Protein AF-A0A0L6J748-F1 (afdb_monomer_lite)

Structure (mmCIF, N/CA/C/O backbone):
data_AF-A0A0L6J748-F1
#
_entry.id   AF-A0A0L6J748-F1
#
loop_
_atom_site.group_PDB
_atom_site.id
_atom_site.type_symbol
_atom_site.label_atom_id
_atom_site.label_alt_id
_atom_site.label_comp_id
_atom_site.label_asym_id
_atom_site.label_entity_id
_atom_site.label_seq_id
_atom_site.pdbx_PDB_ins_code
_atom_site.Cartn_x
_atom_site.Cartn_y
_atom_site.Cartn_z
_atom_site.occupancy
_atom_site.B_iso_or_equiv
_atom_site.auth_seq_id
_atom_site.auth_comp_id
_atom_site.auth_asym_id
_atom_site.auth_atom_id
_atom_site.pdbx_PDB_model_num
ATOM 1 N N . MET A 1 1 ? -7.975 7.828 12.596 1.00 73.00 1 MET A N 1
ATOM 2 C CA . MET A 1 1 ? -7.996 7.352 11.205 1.00 73.00 1 MET A CA 1
ATOM 3 C C . MET A 1 1 ? -6.677 6.666 10.988 1.00 73.00 1 MET A C 1
ATOM 5 O O . MET A 1 1 ? -5.665 7.328 10.794 1.00 73.00 1 MET A O 1
ATOM 9 N N . THR A 1 2 ? -6.696 5.356 11.132 1.00 90.69 2 THR A N 1
ATOM 10 C CA . THR A 1 2 ? -5.569 4.484 10.876 1.00 90.69 2 THR A CA 1
ATOM 11 C C . THR A 1 2 ? -5.697 3.927 9.466 1.00 90.69 2 THR A C 1
ATOM 13 O O . THR A 1 2 ? -6.788 3.588 9.010 1.00 90.69 2 THR A O 1
ATOM 16 N N . TYR A 1 3 ? -4.568 3.834 8.778 1.00 92.69 3 TYR A N 1
ATOM 17 C CA . TYR A 1 3 ? -4.457 3.291 7.438 1.00 92.69 3 TYR A CA 1
ATOM 18 C C . TYR A 1 3 ? -3.582 2.040 7.449 1.00 92.69 3 TYR A C 1
ATOM 20 O O . TYR A 1 3 ? -2.654 1.900 8.256 1.00 92.69 3 TYR A O 1
ATOM 28 N N . ARG A 1 4 ? -3.872 1.147 6.508 1.00 94.94 4 ARG A N 1
ATOM 29 C CA . ARG A 1 4 ? -3.068 -0.022 6.160 1.00 94.94 4 ARG A CA 1
ATOM 30 C C . ARG A 1 4 ? -2.658 0.065 4.697 1.00 94.94 4 ARG A C 1
ATOM 32 O O . ARG A 1 4 ? -3.433 0.530 3.869 1.00 94.94 4 ARG A O 1
ATOM 39 N N . VAL A 1 5 ? -1.456 -0.391 4.381 1.00 96.25 5 VAL A N 1
ATOM 40 C CA . VAL A 1 5 ? -0.960 -0.565 3.020 1.00 96.25 5 VAL A CA 1
ATOM 41 C C . VAL A 1 5 ? -0.904 -2.053 2.709 1.00 96.25 5 VAL A C 1
ATOM 43 O O . VAL A 1 5 ? -0.223 -2.795 3.412 1.00 96.25 5 VAL A O 1
ATOM 46 N N . GLU A 1 6 ? -1.585 -2.492 1.659 1.00 96.81 6 GLU A N 1
ATOM 47 C CA . GLU A 1 6 ? -1.472 -3.849 1.123 1.00 96.81 6 GLU A CA 1
ATOM 48 C C . GLU A 1 6 ? -0.669 -3.843 -0.171 1.00 96.81 6 GLU A C 1
ATOM 50 O O . GLU A 1 6 ? -0.978 -3.098 -1.094 1.00 96.81 6 GLU A O 1
ATOM 55 N N . PHE A 1 7 ? 0.315 -4.726 -0.273 1.00 97.12 7 PHE A N 1
ATOM 56 C CA . PHE A 1 7 ? 1.090 -4.953 -1.484 1.00 97.12 7 PHE A CA 1
ATOM 57 C C . PHE A 1 7 ? 0.585 -6.211 -2.170 1.00 97.12 7 PHE A C 1
ATOM 59 O O . PHE A 1 7 ? 0.524 -7.276 -1.547 1.00 97.12 7 PHE A O 1
ATOM 66 N N . ARG A 1 8 ? 0.237 -6.107 -3.452 1.00 96.69 8 ARG A N 1
ATOM 67 C CA . ARG A 1 8 ? -0.317 -7.220 -4.220 1.00 96.69 8 ARG A CA 1
ATOM 68 C C . ARG A 1 8 ? 0.477 -7.509 -5.484 1.00 96.69 8 ARG A C 1
ATOM 70 O O . ARG A 1 8 ? 1.025 -6.605 -6.112 1.00 96.69 8 ARG A O 1
ATOM 77 N N . ARG A 1 9 ? 0.494 -8.785 -5.854 1.00 95.44 9 ARG A N 1
ATOM 78 C CA . ARG A 1 9 ? 1.046 -9.326 -7.099 1.00 95.44 9 ARG A CA 1
ATOM 79 C C . ARG A 1 9 ? 0.176 -10.495 -7.546 1.00 95.44 9 ARG A C 1
ATOM 81 O O . ARG A 1 9 ? -0.210 -1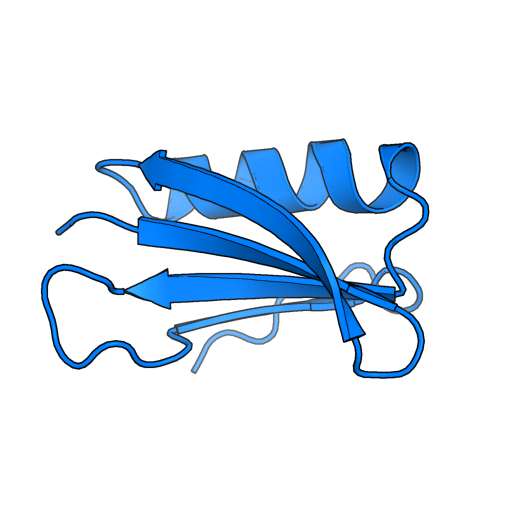1.317 -6.719 1.00 95.44 9 ARG A O 1
ATOM 88 N N . ASP A 1 10 ? -0.167 -10.532 -8.826 1.00 93.25 10 ASP A N 1
ATOM 89 C CA . ASP A 1 10 ? -1.056 -11.509 -9.455 1.00 93.25 10 ASP A CA 1
ATOM 90 C C . ASP A 1 10 ? -2.405 -11.637 -8.718 1.00 93.25 10 ASP A C 1
ATOM 92 O O . ASP A 1 10 ? -2.991 -12.711 -8.593 1.00 93.25 10 ASP A O 1
ATOM 96 N N . GLY A 1 11 ? -2.890 -10.519 -8.164 1.00 89.62 11 GLY A N 1
ATOM 97 C CA . GLY A 1 11 ? -4.117 -10.459 -7.363 1.00 89.62 11 GLY A CA 1
ATOM 98 C C . GLY A 1 11 ? -4.006 -11.017 -5.936 1.00 89.62 11 GLY A C 1
ATOM 99 O O . GLY A 1 11 ? -4.975 -10.919 -5.184 1.00 89.62 11 GLY A O 1
ATOM 100 N N . ALA A 1 12 ? -2.852 -11.549 -5.528 1.00 93.81 12 ALA A N 1
ATOM 101 C CA . ALA A 1 12 ? -2.599 -12.026 -4.170 1.00 93.81 12 ALA A CA 1
ATOM 102 C C . ALA A 1 12 ? -1.891 -10.962 -3.319 1.00 93.81 12 ALA A C 1
ATOM 104 O O . ALA A 1 12 ? -1.032 -10.234 -3.815 1.00 93.81 12 ALA A O 1
ATOM 105 N N . VAL A 1 13 ? -2.216 -10.890 -2.025 1.00 95.19 13 VAL A N 1
ATOM 106 C CA . VAL A 1 13 ? -1.485 -10.051 -1.062 1.00 95.19 13 VAL A CA 1
ATOM 107 C C . VAL A 1 13 ? -0.151 -10.722 -0.740 1.00 95.19 13 VAL A C 1
ATOM 109 O O . VAL A 1 13 ? -0.122 -11.839 -0.228 1.00 95.19 13 VAL A O 1
ATOM 112 N N . ILE A 1 14 ? 0.950 -10.036 -1.042 1.00 96.12 14 ILE A N 1
ATOM 113 C CA . ILE A 1 14 ? 2.318 -10.502 -0.768 1.00 96.12 14 ILE A CA 1
ATOM 114 C C . ILE A 1 14 ? 2.932 -9.832 0.466 1.00 96.12 14 ILE A C 1
ATOM 116 O O . ILE A 1 14 ? 3.996 -10.231 0.935 1.00 96.12 14 ILE A O 1
ATOM 120 N N . GLY A 1 15 ? 2.264 -8.816 1.011 1.00 94.75 15 GLY A N 1
ATOM 121 C CA . GLY A 1 15 ? 2.624 -8.208 2.280 1.00 94.75 15 GLY A CA 1
ATOM 122 C C . GLY A 1 15 ? 1.706 -7.057 2.652 1.00 94.75 15 GLY A C 1
ATOM 123 O O . GLY A 1 15 ? 1.018 -6.497 1.802 1.00 94.75 15 GLY A O 1
ATOM 124 N N . GLU A 1 16 ? 1.731 -6.690 3.926 1.00 95.12 16 GLU A N 1
ATOM 125 C CA . GLU A 1 16 ? 0.979 -5.558 4.452 1.00 95.12 16 GLU A CA 1
ATOM 126 C C . GLU A 1 16 ? 1.816 -4.767 5.462 1.00 95.12 16 GLU A C 1
ATOM 128 O O . GLU A 1 16 ? 2.768 -5.287 6.052 1.00 95.12 16 GLU A O 1
ATOM 133 N N . ALA A 1 17 ? 1.472 -3.495 5.624 1.00 93.88 17 ALA A N 1
ATOM 134 C CA . ALA A 1 17 ? 1.981 -2.620 6.667 1.00 93.88 17 ALA A CA 1
ATOM 135 C C . ALA A 1 17 ? 0.805 -1.842 7.259 1.00 93.88 17 ALA A C 1
ATOM 137 O O . ALA A 1 17 ? -0.013 -1.304 6.521 1.00 93.88 17 ALA A O 1
ATOM 138 N N . GLU A 1 18 ? 0.708 -1.761 8.577 1.00 90.75 18 GLU A N 1
ATOM 139 C CA . GLU A 1 18 ? -0.449 -1.206 9.284 1.00 90.75 18 GLU A CA 1
ATOM 140 C C . GLU A 1 18 ? -0.023 -0.218 10.375 1.00 90.75 18 GLU A C 1
ATOM 142 O O . GLU A 1 18 ? 1.157 -0.114 10.712 1.00 90.75 18 GLU A O 1
ATOM 147 N N . GLY A 1 19 ? -0.989 0.533 10.910 1.00 87.38 19 GLY A N 1
ATOM 148 C CA . GLY A 1 19 ? -0.749 1.488 11.996 1.00 87.38 19 GLY A CA 1
ATOM 149 C C . GLY A 1 19 ? -0.366 2.896 11.536 1.00 87.38 19 GLY A C 1
ATOM 150 O O . GLY A 1 19 ? 0.173 3.668 12.325 1.00 87.38 19 GLY A O 1
ATOM 151 N N . PHE A 1 20 ? -0.638 3.262 10.282 1.00 91.25 20 PHE A N 1
ATOM 152 C CA . PHE A 1 20 ? -0.375 4.619 9.804 1.00 91.25 20 PHE A CA 1
ATOM 153 C C . PHE A 1 20 ? -1.471 5.568 10.279 1.00 91.25 20 PHE A C 1
ATOM 155 O O . PHE A 1 20 ? -2.617 5.417 9.888 1.00 91.25 20 PHE A O 1
ATOM 162 N N . GLU A 1 21 ? -1.138 6.577 11.078 1.00 89.50 21 GLU A N 1
ATOM 163 C CA . GLU A 1 21 ? -2.108 7.587 11.544 1.00 89.50 21 GLU A CA 1
ATOM 164 C C . GLU A 1 21 ? -2.435 8.649 10.476 1.00 89.50 21 GLU A C 1
ATOM 166 O O . GLU A 1 21 ? -3.313 9.490 10.664 1.00 89.50 21 GLU A O 1
ATOM 171 N N . ASP A 1 22 ? -1.718 8.623 9.350 1.00 90.19 22 ASP A N 1
ATOM 172 C CA . ASP A 1 22 ? -1.810 9.616 8.287 1.00 90.19 22 ASP A CA 1
ATOM 173 C C . ASP A 1 22 ? -1.756 8.966 6.893 1.00 90.19 22 ASP A C 1
ATOM 175 O O . ASP A 1 22 ? -0.913 8.106 6.610 1.00 90.19 22 ASP A O 1
ATOM 179 N N . ARG A 1 23 ? -2.646 9.413 5.993 1.00 90.06 23 ARG A N 1
ATOM 180 C CA . ARG A 1 23 ? -2.748 8.896 4.616 1.00 90.06 23 ARG A CA 1
ATOM 181 C C . ARG A 1 23 ? -1.480 9.183 3.816 1.00 90.06 23 ARG A C 1
ATOM 183 O O . ARG A 1 23 ? -1.073 8.354 3.009 1.00 90.06 23 ARG A O 1
ATOM 190 N N . VAL A 1 24 ? -0.844 10.339 4.012 1.00 91.94 24 VAL A N 1
ATOM 191 C CA . VAL A 1 24 ? 0.391 10.705 3.301 1.00 91.94 24 VAL A CA 1
ATOM 192 C C . VAL A 1 24 ? 1.543 9.806 3.745 1.00 91.94 24 VAL A C 1
ATOM 194 O O . VAL A 1 24 ? 2.341 9.393 2.905 1.00 91.94 24 VAL A O 1
ATOM 197 N N . ALA A 1 25 ? 1.616 9.450 5.029 1.00 93.56 25 ALA A N 1
ATOM 198 C CA . ALA A 1 25 ? 2.5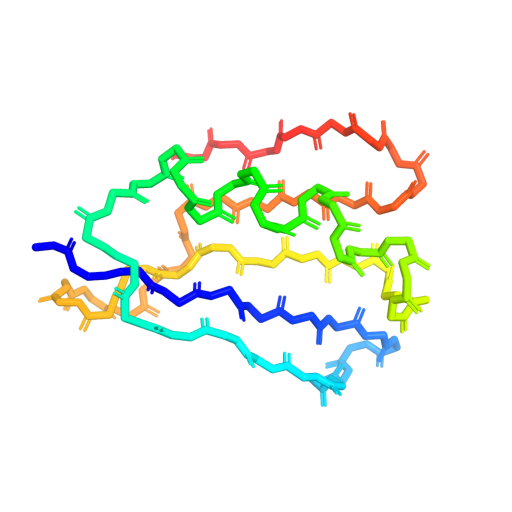90 8.478 5.524 1.00 93.56 25 ALA A CA 1
ATOM 199 C C . ALA A 1 25 ? 2.398 7.093 4.879 1.00 93.56 25 ALA A C 1
ATOM 201 O O . ALA A 1 25 ? 3.369 6.518 4.383 1.00 93.56 25 ALA A O 1
ATOM 202 N N . ALA A 1 26 ? 1.155 6.605 4.804 1.00 94.50 26 ALA A N 1
ATOM 203 C CA . ALA A 1 26 ? 0.830 5.340 4.141 1.00 94.50 26 ALA A CA 1
ATOM 204 C C . ALA A 1 26 ? 1.205 5.358 2.646 1.00 94.50 26 ALA A C 1
ATOM 206 O O . ALA A 1 26 ? 1.845 4.431 2.152 1.00 94.50 26 ALA A O 1
ATOM 207 N N . LYS A 1 27 ? 0.894 6.453 1.937 1.00 94.75 27 LYS A N 1
ATOM 208 C CA . LYS A 1 27 ? 1.276 6.639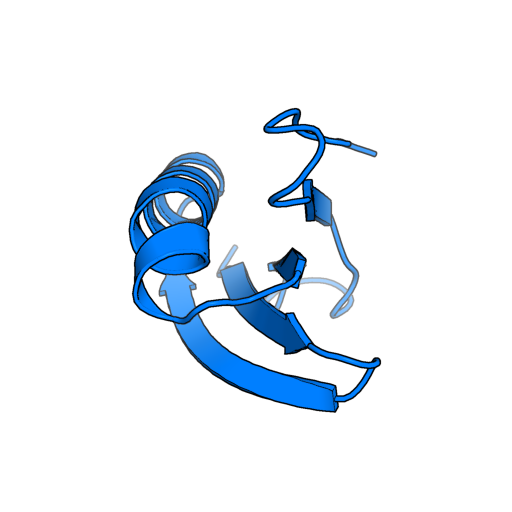 0.529 1.00 94.75 27 LYS A CA 1
ATOM 209 C C . LYS A 1 27 ? 2.790 6.612 0.319 1.00 94.75 27 LYS A C 1
ATOM 211 O O . LYS A 1 27 ? 3.283 5.875 -0.527 1.00 94.75 27 LYS A O 1
ATOM 216 N N . ARG A 1 28 ? 3.545 7.360 1.124 1.00 94.25 28 ARG A N 1
ATOM 217 C CA . ARG A 1 28 ? 5.013 7.390 1.010 1.00 94.25 28 ARG A CA 1
ATOM 218 C C . ARG A 1 28 ? 5.638 6.016 1.220 1.00 94.25 28 ARG A C 1
ATOM 220 O O . ARG A 1 28 ? 6.598 5.675 0.535 1.00 94.25 28 ARG A O 1
ATOM 227 N N . LEU A 1 29 ? 5.108 5.233 2.161 1.00 94.88 29 LEU A N 1
ATOM 228 C CA . LEU A 1 29 ? 5.573 3.866 2.377 1.00 94.88 29 LEU A CA 1
ATOM 229 C C . LEU A 1 29 ? 5.223 2.963 1.189 1.00 94.88 29 LEU A C 1
ATOM 231 O O . LEU A 1 29 ? 6.085 2.227 0.717 1.00 94.88 29 LEU A O 1
ATOM 235 N N . ALA A 1 30 ? 3.999 3.058 0.669 1.00 95.06 30 ALA A N 1
ATOM 236 C CA . ALA A 1 30 ? 3.584 2.328 -0.524 1.00 95.06 30 ALA A CA 1
ATOM 237 C C . ALA A 1 30 ? 4.517 2.606 -1.718 1.00 95.06 30 ALA A C 1
ATOM 239 O O . ALA A 1 30 ? 5.013 1.665 -2.327 1.00 95.06 30 ALA A O 1
ATOM 240 N N . GLU A 1 31 ? 4.837 3.873 -1.998 1.00 94.56 31 GLU A N 1
ATOM 241 C CA . GLU A 1 31 ? 5.797 4.271 -3.043 1.00 94.56 31 GLU A CA 1
ATOM 242 C C . GLU A 1 31 ? 7.203 3.709 -2.811 1.00 94.56 31 GLU A C 1
ATOM 244 O O . GLU A 1 31 ? 7.859 3.249 -3.746 1.00 94.56 31 GLU A O 1
ATOM 249 N N . ALA A 1 32 ? 7.682 3.750 -1.568 1.00 93.88 32 ALA A N 1
ATOM 250 C CA . ALA A 1 32 ? 9.024 3.294 -1.235 1.00 93.88 32 ALA A CA 1
ATOM 251 C C . ALA A 1 32 ? 9.164 1.767 -1.324 1.00 93.88 32 ALA A C 1
ATOM 253 O O . ALA A 1 32 ? 10.218 1.267 -1.727 1.00 93.88 32 ALA A O 1
ATOM 254 N N . GLU A 1 33 ? 8.128 1.026 -0.931 1.00 94.94 33 GLU A N 1
ATOM 255 C CA . GLU A 1 33 ? 8.188 -0.428 -0.793 1.00 94.94 33 GLU A CA 1
ATOM 256 C C . GLU A 1 33 ? 7.609 -1.196 -1.983 1.00 94.94 33 GLU A C 1
ATOM 258 O O . GLU A 1 33 ? 7.990 -2.351 -2.161 1.00 94.94 33 GLU A O 1
ATOM 263 N N . ILE A 1 34 ? 6.777 -0.591 -2.843 1.00 94.31 34 ILE A N 1
ATOM 264 C CA . ILE A 1 34 ? 6.202 -1.282 -4.013 1.00 94.31 34 ILE A CA 1
ATOM 265 C C . ILE A 1 34 ? 7.294 -1.857 -4.928 1.00 94.31 34 ILE A C 1
ATOM 267 O O . ILE A 1 34 ? 7.212 -3.012 -5.336 1.00 94.31 34 ILE A O 1
ATOM 271 N N . VAL A 1 35 ? 8.373 -1.098 -5.157 1.00 92.38 35 VAL A N 1
ATOM 272 C CA . VAL A 1 35 ? 9.538 -1.548 -5.937 1.00 92.38 35 VAL A CA 1
ATOM 273 C C . VAL A 1 35 ? 10.334 -2.611 -5.180 1.00 92.38 35 VAL A C 1
ATOM 275 O O . VAL A 1 35 ? 10.744 -3.612 -5.757 1.00 92.38 35 VAL A O 1
ATOM 278 N N . GLN A 1 36 ? 10.562 -2.407 -3.879 1.00 92.44 36 GLN A N 1
ATOM 279 C CA . GLN A 1 36 ? 11.397 -3.300 -3.065 1.00 92.44 36 GLN A CA 1
ATOM 280 C C . GLN A 1 36 ? 10.763 -4.678 -2.876 1.00 92.44 36 GLN A C 1
ATOM 282 O O . GLN A 1 36 ? 11.466 -5.685 -2.824 1.00 92.44 36 GLN A O 1
ATOM 287 N N . ARG A 1 37 ? 9.434 -4.713 -2.769 1.00 91.81 37 ARG A N 1
ATOM 288 C CA . ARG A 1 37 ? 8.637 -5.934 -2.627 1.00 91.81 37 ARG A CA 1
ATOM 289 C C . ARG A 1 37 ? 8.291 -6.573 -3.9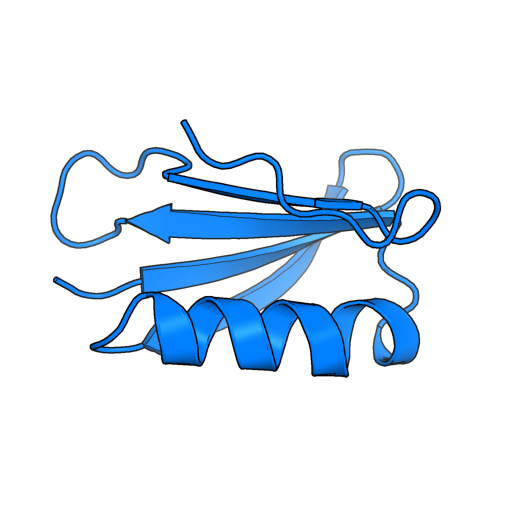58 1.00 91.81 37 ARG A C 1
ATOM 291 O O . ARG A 1 37 ? 7.687 -7.642 -3.953 1.00 91.81 37 ARG A O 1
ATOM 298 N N . ASP A 1 38 ? 8.660 -5.928 -5.063 1.00 92.88 38 ASP A N 1
ATOM 299 C CA . ASP A 1 38 ? 8.309 -6.373 -6.403 1.00 92.88 38 ASP A CA 1
ATOM 300 C C . ASP A 1 38 ? 6.771 -6.514 -6.530 1.00 92.88 38 ASP A C 1
ATOM 302 O O . ASP A 1 38 ? 6.242 -7.443 -7.119 1.00 92.88 38 ASP A O 1
ATOM 306 N N . ALA A 1 39 ? 6.009 -5.619 -5.899 1.00 95.00 39 ALA A N 1
ATOM 307 C CA . ALA A 1 39 ? 4.549 -5.645 -5.942 1.00 95.00 39 ALA A CA 1
ATOM 308 C C . ALA A 1 39 ? 4.042 -4.968 -7.222 1.00 95.00 39 ALA A C 1
ATOM 310 O O . ALA A 1 39 ? 4.603 -3.972 -7.662 1.00 95.00 39 ALA A O 1
ATOM 311 N N . GLU A 1 40 ? 2.960 -5.469 -7.812 1.00 95.69 40 GLU A N 1
ATOM 312 C CA . GLU A 1 40 ? 2.344 -4.834 -8.986 1.00 95.69 40 GLU A CA 1
ATOM 313 C C . GLU A 1 40 ? 1.510 -3.612 -8.597 1.00 95.69 40 GLU A C 1
ATOM 315 O O . GLU A 1 40 ? 1.452 -2.622 -9.327 1.00 95.69 40 GLU A O 1
ATOM 320 N N . ILE A 1 41 ? 0.862 -3.678 -7.435 1.00 95.75 41 ILE A N 1
ATOM 321 C CA . ILE A 1 41 ? 0.010 -2.616 -6.911 1.00 95.75 41 ILE A CA 1
ATOM 322 C C . ILE A 1 41 ? 0.131 -2.549 -5.390 1.00 95.75 41 ILE A C 1
ATOM 324 O O . ILE A 1 41 ? 0.223 -3.576 -4.716 1.00 95.75 41 ILE A O 1
ATOM 328 N N . ALA A 1 42 ? 0.120 -1.334 -4.854 1.00 96.69 42 ALA A N 1
ATOM 329 C CA . ALA A 1 42 ? -0.019 -1.071 -3.433 1.00 96.69 42 ALA A CA 1
ATOM 330 C C . ALA A 1 42 ? -1.335 -0.324 -3.178 1.00 96.69 42 ALA A C 1
ATOM 332 O O . ALA A 1 42 ? -1.625 0.664 -3.852 1.00 96.69 42 ALA A O 1
ATOM 333 N N . LEU A 1 43 ? -2.127 -0.803 -2.220 1.00 95.50 43 LEU A N 1
ATOM 334 C CA . LEU A 1 43 ? -3.431 -0.254 -1.847 1.00 95.50 43 LEU A CA 1
ATOM 335 C C . LEU A 1 43 ? -3.334 0.380 -0.467 1.00 95.50 43 LEU A C 1
ATOM 337 O O . LEU A 1 43 ? -2.839 -0.255 0.456 1.00 95.50 43 LEU A O 1
ATOM 341 N N . VAL A 1 44 ? -3.841 1.593 -0.306 1.00 94.75 44 VAL A N 1
ATOM 342 C CA . VAL A 1 44 ? -4.035 2.248 0.987 1.00 94.75 44 VAL A CA 1
ATOM 343 C C . VAL A 1 44 ? -5.491 2.062 1.391 1.00 94.75 44 VAL A C 1
ATOM 345 O O . VAL A 1 44 ? -6.403 2.465 0.671 1.00 94.75 44 VAL A O 1
ATOM 348 N N . ILE A 1 45 ? -5.702 1.463 2.554 1.00 93.81 45 ILE A N 1
ATOM 349 C CA . ILE A 1 45 ? -7.006 1.065 3.083 1.00 93.81 45 ILE A CA 1
ATOM 350 C C . ILE A 1 45 ? -7.243 1.808 4.396 1.00 93.81 45 ILE A C 1
ATOM 352 O O . ILE A 1 45 ? -6.369 1.811 5.264 1.00 93.81 45 ILE A O 1
ATOM 356 N N . ASP A 1 46 ? -8.412 2.426 4.550 1.00 91.62 46 ASP A N 1
ATOM 357 C CA . ASP A 1 46 ? -8.851 3.004 5.826 1.00 91.62 46 ASP A CA 1
ATOM 358 C C . ASP A 1 46 ? -9.399 1.894 6.731 1.00 91.62 46 ASP A C 1
ATOM 360 O O . ASP A 1 46 ? -10.434 1.297 6.429 1.00 91.62 46 ASP A O 1
ATOM 364 N N . VAL A 1 47 ? -8.701 1.616 7.835 1.00 86.50 47 VAL A N 1
ATOM 365 C CA . VAL A 1 47 ? -9.066 0.555 8.790 1.00 86.50 47 VAL A CA 1
ATOM 366 C C . VAL A 1 47 ? -9.897 1.048 9.975 1.00 86.50 47 VAL A C 1
ATOM 368 O O . VAL A 1 47 ? -10.585 0.238 10.589 1.00 86.50 47 VAL A O 1
ATOM 371 N N . ASP A 1 48 ? -9.885 2.347 10.285 1.00 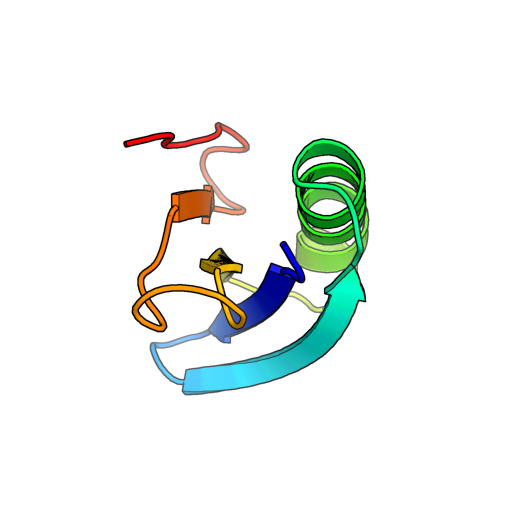78.88 48 ASP A N 1
ATOM 372 C CA . ASP A 1 48 ? -10.733 2.922 11.345 1.00 78.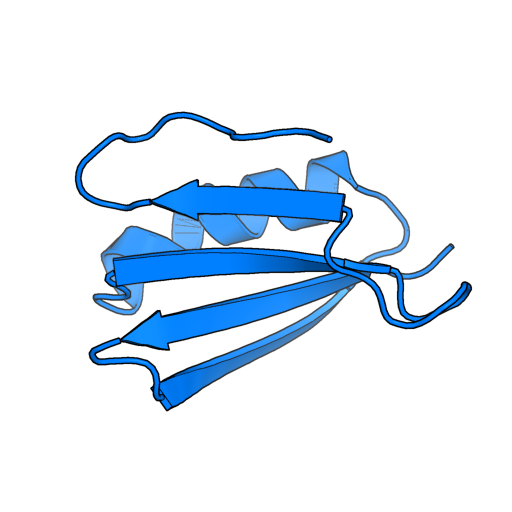88 48 ASP A CA 1
ATOM 373 C C . ASP A 1 48 ? -12.159 3.226 10.850 1.00 78.88 48 ASP A C 1
ATOM 375 O O . ASP A 1 48 ? -13.083 3.374 11.653 1.00 78.88 48 ASP A O 1
ATOM 379 N N . GLY A 1 49 ? -12.329 3.374 9.533 1.00 72.06 49 GLY A N 1
ATOM 380 C CA . GLY A 1 49 ? -13.603 3.622 8.871 1.00 72.06 49 GLY A CA 1
ATOM 381 C C . GLY A 1 49 ? -14.308 2.342 8.414 1.00 72.06 49 GLY A C 1
ATOM 382 O O . GLY A 1 49 ? -14.689 1.479 9.202 1.00 72.06 49 GLY A O 1
ATOM 383 N N . THR A 1 50 ? -14.551 2.247 7.109 1.00 72.25 50 THR A N 1
ATOM 384 C CA . THR A 1 50 ? -15.322 1.166 6.470 1.00 72.25 50 THR A CA 1
ATOM 385 C C . THR A 1 50 ? -14.472 -0.019 6.004 1.00 72.25 50 THR A C 1
ATOM 387 O O . THR A 1 50 ? -15.037 -0.985 5.490 1.00 72.25 50 THR A O 1
ATOM 390 N N . GLY A 1 51 ? -13.142 0.026 6.150 1.00 79.88 51 GLY A N 1
ATOM 391 C CA . GLY A 1 51 ? -12.253 -0.990 5.576 1.00 79.88 51 GLY A CA 1
ATOM 392 C C . GLY A 1 51 ? -12.101 -0.865 4.059 1.00 79.88 51 GLY A C 1
ATOM 393 O O . GLY A 1 51 ? -11.793 -1.854 3.397 1.00 79.88 51 GLY A O 1
ATOM 394 N N . ILE A 1 52 ? -12.387 0.312 3.493 1.00 86.38 52 ILE A N 1
ATOM 395 C CA . ILE A 1 52 ? -12.359 0.535 2.044 1.00 86.38 52 ILE A CA 1
ATOM 396 C C . ILE A 1 52 ? -10.982 0.996 1.583 1.00 86.38 52 ILE A C 1
ATOM 398 O O . ILE A 1 52 ? -10.254 1.680 2.308 1.00 86.38 52 ILE A O 1
ATOM 402 N N . GLU A 1 53 ? -10.651 0.640 0.347 1.00 89.06 53 GLU A N 1
ATOM 403 C CA . GLU A 1 53 ? -9.560 1.274 -0.380 1.00 89.06 53 GLU A CA 1
ATOM 404 C C . GLU A 1 53 ? -9.862 2.767 -0.536 1.00 89.06 53 GLU A C 1
ATOM 406 O O . GLU A 1 53 ? -10.967 3.150 -0.915 1.00 89.06 53 GLU A O 1
ATOM 411 N N . VAL A 1 54 ? -8.880 3.600 -0.202 1.00 91.81 54 VAL A N 1
ATOM 412 C CA . VAL A 1 54 ? -8.955 5.060 -0.347 1.00 91.81 54 VAL A CA 1
ATOM 413 C C . VAL A 1 54 ? -7.926 5.595 -1.335 1.00 91.81 54 VAL A C 1
ATOM 415 O O . VAL A 1 54 ? -8.015 6.747 -1.747 1.00 91.81 54 VAL A O 1
ATOM 418 N N . ALA A 1 55 ? -6.901 4.809 -1.661 1.00 92.62 55 ALA A N 1
ATOM 419 C CA . ALA A 1 55 ? -5.923 5.143 -2.684 1.00 92.62 55 ALA A CA 1
ATOM 420 C C . ALA A 1 55 ? -5.209 3.885 -3.166 1.00 92.62 55 ALA A C 1
ATOM 422 O O . ALA A 1 55 ? -4.990 2.964 -2.380 1.00 92.62 55 ALA A O 1
ATOM 423 N N . SER A 1 56 ? -4.716 3.893 -4.396 1.00 94.12 56 SER A N 1
ATOM 424 C CA . SER A 1 56 ? -3.793 2.870 -4.873 1.00 94.12 56 SER A CA 1
ATOM 425 C C . SER A 1 56 ? -2.728 3.430 -5.807 1.00 94.12 56 SER A C 1
ATOM 427 O O . SER A 1 56 ? -2.892 4.468 -6.444 1.00 94.12 56 SER A O 1
ATOM 429 N N . ILE A 1 57 ? -1.588 2.748 -5.859 1.00 94.31 57 ILE A N 1
ATOM 430 C CA . ILE A 1 57 ? -0.501 3.047 -6.789 1.00 94.31 57 ILE A CA 1
ATOM 431 C C . ILE A 1 57 ? -0.055 1.757 -7.458 1.00 94.31 57 ILE A C 1
ATOM 433 O O . ILE A 1 57 ? 0.210 0.755 -6.793 1.00 94.31 57 ILE A O 1
ATOM 437 N N . ARG A 1 58 ? 0.035 1.779 -8.787 1.00 93.88 58 ARG A N 1
ATOM 438 C CA . ARG A 1 58 ? 0.591 0.668 -9.562 1.00 93.88 58 ARG A CA 1
ATOM 439 C C . ARG A 1 58 ? 2.053 0.909 -9.892 1.00 93.88 58 ARG A C 1
ATOM 441 O O . ARG A 1 58 ? 2.433 2.035 -10.214 1.00 93.88 58 ARG A O 1
ATOM 448 N N . LEU A 1 59 ? 2.847 -0.156 -9.858 1.00 90.44 59 LEU A N 1
ATOM 449 C CA . LEU A 1 59 ? 4.280 -0.104 -10.135 1.00 90.44 59 LEU A CA 1
ATOM 450 C C . LEU A 1 59 ? 4.577 0.324 -11.579 1.00 90.44 59 LEU A C 1
ATOM 452 O O . LEU A 1 59 ? 5.539 1.048 -11.815 1.00 90.44 59 LEU A O 1
ATOM 456 N N . ASP A 1 60 ? 3.753 -0.098 -12.540 1.00 89.31 60 ASP A N 1
ATOM 457 C CA . ASP A 1 60 ? 3.921 0.225 -13.961 1.00 89.31 60 ASP A CA 1
ATOM 458 C C . ASP A 1 60 ? 3.572 1.686 -14.282 1.00 89.31 60 ASP A C 1
ATOM 460 O O . ASP A 1 60 ? 4.205 2.305 -15.137 1.00 89.31 60 ASP A O 1
ATOM 464 N N . ALA A 1 61 ? 2.586 2.249 -13.580 1.00 87.69 61 ALA A N 1
ATOM 465 C CA . ALA A 1 61 ? 2.120 3.614 -13.801 1.00 87.69 61 ALA A CA 1
ATOM 466 C C . ALA A 1 61 ? 2.848 4.657 -12.940 1.00 87.69 61 ALA A C 1
ATOM 468 O O . ALA A 1 61 ? 2.940 5.816 -13.349 1.00 87.69 61 ALA A O 1
ATOM 469 N N . MET A 1 62 ? 3.317 4.276 -11.744 1.00 87.44 62 MET A N 1
ATOM 470 C CA . MET A 1 62 ? 3.864 5.183 -10.720 1.00 87.44 62 MET A CA 1
ATOM 471 C C . MET A 1 62 ? 2.989 6.425 -10.495 1.00 87.44 62 MET A C 1
ATOM 473 O O . MET A 1 62 ? 3.472 7.545 -10.314 1.00 87.44 62 MET A O 1
ATOM 477 N N . ARG A 1 63 ? 1.670 6.228 -10.546 1.00 88.00 63 ARG A N 1
ATOM 478 C CA . ARG A 1 63 ? 0.672 7.278 -10.391 1.00 88.00 63 ARG A CA 1
ATOM 479 C C . ARG A 1 63 ? -0.381 6.826 -9.398 1.00 88.00 63 ARG A C 1
ATOM 481 O O . ARG A 1 63 ? -0.886 5.711 -9.500 1.00 88.00 63 ARG A O 1
ATOM 488 N N . TRP A 1 64 ? -0.700 7.726 -8.477 1.00 90.06 64 TRP A N 1
ATOM 489 C CA . TRP A 1 64 ? -1.787 7.550 -7.532 1.00 90.06 64 TRP A CA 1
ATOM 490 C C . TRP A 1 64 ? -3.140 7.633 -8.230 1.00 90.06 64 TRP A C 1
ATOM 492 O O . TRP A 1 64 ? -3.406 8.588 -8.969 1.00 90.06 64 TRP A O 1
ATOM 502 N N . ASP A 1 65 ? -3.965 6.633 -7.956 1.00 87.00 65 ASP A N 1
ATOM 503 C CA . ASP A 1 65 ? -5.405 6.675 -8.131 1.00 87.00 65 ASP A CA 1
ATOM 504 C C . ASP A 1 65 ? -6.015 6.941 -6.752 1.00 87.00 65 ASP A C 1
ATOM 506 O O . ASP A 1 65 ? -5.808 6.188 -5.800 1.00 87.00 65 ASP A O 1
ATOM 510 N N . ASP A 1 66 ? -6.637 8.106 -6.617 1.00 80.69 66 ASP A N 1
ATOM 511 C CA . ASP A 1 66 ? -7.183 8.619 -5.368 1.00 80.69 66 ASP A CA 1
ATOM 512 C C . ASP A 1 66 ? -8.676 8.875 -5.585 1.00 80.69 66 ASP A C 1
ATOM 514 O O . ASP A 1 66 ? -9.029 9.872 -6.220 1.00 80.69 66 ASP A O 1
ATOM 518 N N . GLU A 1 67 ? -9.525 7.977 -5.078 1.00 63.81 67 GLU A N 1
ATOM 519 C CA . GLU A 1 67 ? -10.986 8.160 -5.033 1.00 63.81 67 GLU A CA 1
ATOM 520 C C . GLU A 1 67 ? -11.440 8.996 -3.819 1.00 63.81 67 GLU A C 1
ATOM 522 O O . GLU A 1 67 ? -10.726 9.035 -2.779 1.00 63.81 67 GLU A O 1
#

Sequence (67 aa):
MTYRVEFRRDGAVIGEAEGFEDRVAAKRLAEAEIVQRDAEIALVIDVDGTGIEVASIRLDAMRWDDE

Foldseek 3Di:
DWKKKFFADPRDTPDIDTGHPDPVVNVVVQLVCNVVSVGQKIFIFDPVPDRDTQWMAGPVVRDIDGD

pLDDT: mean 90.83, std 6.5, range [63.81, 97.12]

Radius of gyration: 10.6 Å; chains: 1; bounding box: 27×23×26 Å

Secondary structure (DSSP, 8-state):
--EEEEEEETTEEEEEEEEESSHHHHHHHHHHHHHHTT-SEEEEEETTTTS-EEEEEETTT--EE--